Protein AF-A0A965WHD9-F1 (afdb_monomer_lite)

Radius of gyratio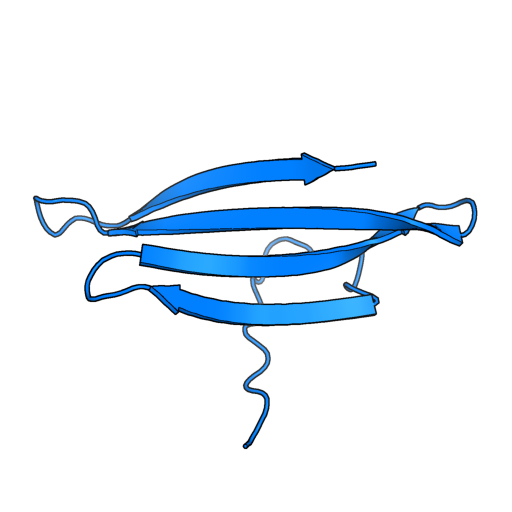n: 13.24 Å; chains: 1; bounding box: 27×26×36 Å

Sequence (66 aa):
MEQENYENNNDRKIESVYSTRVRAGKRRTYFFDVRATRSNDYFLTITESRKRFDNNGYDRHKVFIY

Structure (mmCIF, N/CA/C/O backbone):
data_AF-A0A965WHD9-F1
#
_entry.id   AF-A0A965WHD9-F1
#
loop_
_atom_site.group_PDB
_atom_site.id
_atom_site.type_symbol
_atom_site.label_atom_id
_atom_site.label_alt_id
_atom_site.label_comp_id
_atom_site.label_asym_id
_atom_site.label_entity_id
_atom_site.label_seq_id
_atom_site.pdbx_PDB_ins_code
_atom_site.Cartn_x
_atom_site.Cartn_y
_atom_site.Cartn_z
_atom_site.occupancy
_atom_site.B_iso_or_equiv
_atom_site.auth_seq_id
_atom_site.auth_comp_id
_atom_site.auth_asym_id
_atom_site.auth_atom_id
_atom_site.pdbx_PDB_model_num
ATOM 1 N N . MET A 1 1 ? 2.758 -22.036 3.109 1.00 39.84 1 MET A N 1
ATOM 2 C CA . MET A 1 1 ? 3.041 -20.725 2.490 1.00 39.84 1 MET A CA 1
ATOM 3 C C . MET A 1 1 ? 3.573 -19.840 3.596 1.00 39.84 1 MET A C 1
ATOM 5 O O . MET A 1 1 ? 2.801 -19.443 4.456 1.00 39.84 1 MET A O 1
ATOM 9 N N . GLU A 1 2 ? 4.887 -19.666 3.656 1.00 37.19 2 GLU A N 1
ATOM 10 C CA . GLU A 1 2 ? 5.545 -18.906 4.721 1.00 37.19 2 GLU A CA 1
ATOM 11 C C . GLU A 1 2 ? 5.309 -17.404 4.507 1.00 37.19 2 GLU A C 1
ATOM 13 O O . GLU A 1 2 ? 5.531 -16.873 3.416 1.00 37.19 2 GLU A O 1
ATOM 18 N N . GLN A 1 3 ? 4.787 -16.735 5.535 1.00 42.41 3 GLN A N 1
ATOM 19 C CA . GLN A 1 3 ? 4.639 -15.282 5.573 1.00 42.41 3 GLN A CA 1
ATOM 20 C C . GLN A 1 3 ? 6.020 -14.667 5.827 1.00 42.41 3 GLN A C 1
ATOM 22 O O . GLN A 1 3 ? 6.485 -14.611 6.960 1.00 42.41 3 GLN A O 1
ATOM 27 N N . GLU A 1 4 ? 6.695 -14.210 4.775 1.00 42.72 4 GLU A N 1
ATOM 28 C CA . GLU A 1 4 ? 7.852 -13.327 4.938 1.00 42.72 4 GLU A CA 1
ATOM 29 C C . GLU A 1 4 ? 7.368 -11.951 5.419 1.00 42.72 4 GLU A C 1
ATOM 31 O O . GLU A 1 4 ? 6.736 -11.208 4.662 1.00 42.72 4 GLU A O 1
ATOM 36 N N . ASN A 1 5 ? 7.672 -11.609 6.673 1.00 43.16 5 ASN A N 1
ATOM 37 C CA . ASN A 1 5 ? 7.511 -10.262 7.216 1.00 43.16 5 ASN A CA 1
ATOM 38 C C . ASN A 1 5 ? 8.473 -9.300 6.496 1.00 43.16 5 ASN A C 1
ATOM 40 O O . ASN A 1 5 ? 9.688 -9.363 6.676 1.00 43.16 5 ASN A O 1
ATOM 44 N N . TYR A 1 6 ? 7.938 -8.404 5.663 1.00 51.59 6 TYR A N 1
ATOM 45 C CA . TYR A 1 6 ? 8.712 -7.319 5.055 1.00 51.59 6 TYR A CA 1
ATOM 46 C C . TYR A 1 6 ? 8.763 -6.139 6.025 1.00 51.59 6 TYR A C 1
ATOM 48 O O . TYR A 1 6 ? 7.926 -5.239 5.971 1.00 51.59 6 TYR A O 1
ATOM 56 N N . GLU A 1 7 ? 9.757 -6.133 6.911 1.00 45.75 7 GLU A N 1
ATOM 57 C CA . GLU A 1 7 ? 9.998 -5.021 7.829 1.00 45.75 7 GLU A CA 1
ATOM 58 C C . GLU A 1 7 ? 10.463 -3.769 7.064 1.00 45.75 7 GLU A C 1
ATOM 60 O O . GLU A 1 7 ? 11.619 -3.619 6.658 1.00 45.75 7 GLU A O 1
ATOM 65 N N . ASN A 1 8 ? 9.542 -2.825 6.864 1.00 50.44 8 ASN A N 1
ATOM 66 C CA . ASN A 1 8 ? 9.870 -1.470 6.436 1.00 50.44 8 ASN A CA 1
ATOM 67 C C . ASN A 1 8 ? 10.378 -0.700 7.667 1.00 50.44 8 ASN A C 1
ATOM 69 O O . ASN A 1 8 ? 9.596 -0.224 8.486 1.00 50.44 8 ASN A O 1
ATOM 73 N N . ASN A 1 9 ? 11.701 -0.584 7.798 1.00 46.72 9 ASN A N 1
ATOM 74 C CA . ASN A 1 9 ? 12.422 -0.040 8.961 1.00 46.72 9 ASN A CA 1
ATOM 75 C C . ASN A 1 9 ? 12.104 1.428 9.363 1.00 46.72 9 ASN A C 1
ATOM 77 O O . ASN A 1 9 ? 12.739 1.949 10.276 1.00 46.72 9 ASN A O 1
ATOM 81 N N . ASN A 1 10 ? 11.119 2.091 8.743 1.00 48.03 10 ASN A N 1
ATOM 82 C CA . ASN A 1 10 ? 10.750 3.489 9.015 1.00 48.03 10 ASN A CA 1
ATOM 83 C C . ASN A 1 10 ? 9.372 3.695 9.688 1.00 48.03 10 ASN A C 1
ATOM 85 O O . ASN A 1 10 ? 9.037 4.834 9.991 1.00 48.03 10 ASN A O 1
ATOM 89 N N . ASP A 1 11 ? 8.593 2.642 9.977 1.00 50.41 11 ASP A N 1
ATOM 90 C CA . ASP A 1 11 ? 7.238 2.741 10.572 1.00 50.41 11 ASP A CA 1
ATOM 91 C C . ASP A 1 11 ? 7.163 2.191 12.022 1.00 50.41 11 ASP A C 1
ATOM 93 O O . ASP A 1 11 ? 6.162 1.602 12.435 1.00 50.41 11 ASP A O 1
ATOM 97 N N . ARG A 1 12 ? 8.213 2.385 12.838 1.00 44.66 12 ARG A N 1
ATOM 98 C CA . ARG A 1 12 ? 8.304 1.903 14.240 1.00 44.66 12 ARG A CA 1
ATOM 99 C C . ARG A 1 12 ? 7.347 2.596 15.236 1.00 44.66 12 ARG A C 1
ATOM 101 O O . ARG A 1 12 ? 7.789 3.072 16.282 1.00 44.66 12 ARG A O 1
ATOM 108 N N . LYS A 1 13 ? 6.036 2.654 14.971 1.00 50.47 13 LYS A N 1
ATOM 109 C CA . LYS A 1 13 ? 5.070 2.910 16.059 1.00 50.47 13 LYS A CA 1
ATOM 110 C C . LYS A 1 13 ? 3.638 2.401 15.905 1.00 50.47 13 LYS A C 1
ATOM 112 O O . LYS A 1 13 ? 2.873 2.564 16.849 1.00 50.47 13 LYS A O 1
ATOM 117 N N . ILE A 1 14 ? 3.245 1.797 14.786 1.00 57.91 14 ILE A N 1
ATOM 118 C CA . ILE A 1 14 ? 1.944 1.111 14.712 1.00 57.91 14 ILE A CA 1
ATOM 119 C C . ILE A 1 14 ? 2.168 -0.170 13.925 1.00 57.91 14 ILE A C 1
ATOM 121 O O . ILE A 1 14 ? 2.163 -0.161 12.694 1.00 57.91 14 ILE A O 1
ATOM 125 N N . GLU A 1 15 ? 2.433 -1.239 14.665 1.00 72.81 15 GLU A N 1
ATOM 126 C CA . GLU A 1 15 ? 2.453 -2.596 14.142 1.00 72.81 15 GLU A CA 1
ATOM 127 C C . GLU A 1 15 ? 1.082 -2.880 13.511 1.00 72.81 15 GLU A C 1
ATOM 129 O O . GLU A 1 15 ? 0.034 -2.613 14.107 1.00 72.81 15 GLU A O 1
ATOM 134 N N . SER A 1 16 ? 1.071 -3.298 12.249 1.00 79.31 16 SER A N 1
ATOM 135 C CA . SER A 1 16 ? -0.164 -3.683 11.568 1.00 79.31 16 SER A CA 1
ATOM 136 C C . SER A 1 16 ? -0.721 -4.953 12.202 1.00 79.31 16 SER A C 1
ATOM 138 O O . SER A 1 16 ? 0.024 -5.903 12.417 1.00 79.31 16 SER A O 1
ATOM 140 N N . VAL A 1 17 ? -2.034 -5.000 12.422 1.00 92.25 17 VAL A N 1
ATOM 141 C CA . VAL A 1 17 ? -2.743 -6.186 12.938 1.00 92.25 17 VAL A CA 1
ATOM 142 C C . VAL A 1 17 ? -2.671 -7.334 11.928 1.00 92.25 17 VAL A C 1
ATOM 144 O O . VAL A 1 17 ? -2.618 -8.503 12.294 1.00 92.25 17 VAL A O 1
ATOM 147 N N . TYR A 1 18 ? -2.648 -6.993 10.641 1.00 93.31 18 TYR A N 1
ATOM 148 C CA . TYR A 1 18 ? -2.406 -7.916 9.544 1.00 93.31 18 TYR A CA 1
ATOM 149 C C . TYR A 1 18 ? -1.659 -7.181 8.435 1.00 93.31 18 TYR A C 1
ATOM 151 O O . TYR A 1 18 ? -1.988 -6.032 8.138 1.00 93.31 18 TYR A O 1
ATOM 159 N N . SER A 1 19 ? -0.690 -7.840 7.806 1.00 94.19 19 SER A N 1
ATOM 160 C CA . SER A 1 19 ? -0.020 -7.332 6.611 1.00 94.19 19 SER A CA 1
ATOM 161 C C . SER A 1 19 ? 0.119 -8.447 5.587 1.00 94.19 19 SER A C 1
ATOM 163 O O . SER A 1 19 ? 0.463 -9.583 5.919 1.00 94.19 19 SER A O 1
ATOM 165 N N . THR A 1 20 ? -0.146 -8.128 4.324 1.00 95.50 20 THR A N 1
ATOM 166 C CA . THR A 1 20 ? 0.122 -9.040 3.216 1.00 95.50 20 THR A CA 1
ATOM 167 C C . THR A 1 20 ? 0.710 -8.316 2.020 1.00 95.50 20 THR A C 1
ATOM 169 O O . THR A 1 20 ? 0.319 -7.203 1.659 1.00 95.50 20 THR A O 1
ATOM 172 N N . ARG A 1 21 ? 1.666 -8.987 1.376 1.00 95.88 21 ARG A N 1
ATOM 173 C CA . ARG A 1 21 ? 2.342 -8.519 0.172 1.00 95.88 21 ARG A CA 1
ATOM 174 C C . ARG A 1 21 ? 1.853 -9.318 -1.026 1.00 95.88 21 ARG A C 1
ATOM 176 O O . ARG A 1 21 ? 2.045 -10.530 -1.088 1.00 95.88 21 ARG A O 1
ATOM 183 N N . VAL A 1 22 ? 1.348 -8.621 -2.036 1.00 97.50 22 VAL A N 1
ATOM 184 C CA . VAL A 1 22 ? 0.873 -9.225 -3.283 1.00 97.50 22 VAL A CA 1
ATOM 185 C C . VAL A 1 22 ? 1.683 -8.687 -4.455 1.00 97.50 22 VAL A C 1
ATOM 187 O O . VAL A 1 22 ? 1.664 -7.492 -4.752 1.00 97.50 22 VAL A O 1
ATOM 190 N N . ARG A 1 23 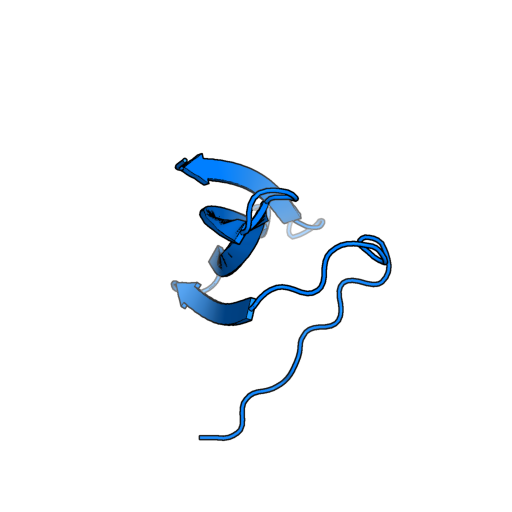? 2.402 -9.567 -5.158 1.00 96.69 23 ARG A N 1
ATOM 191 C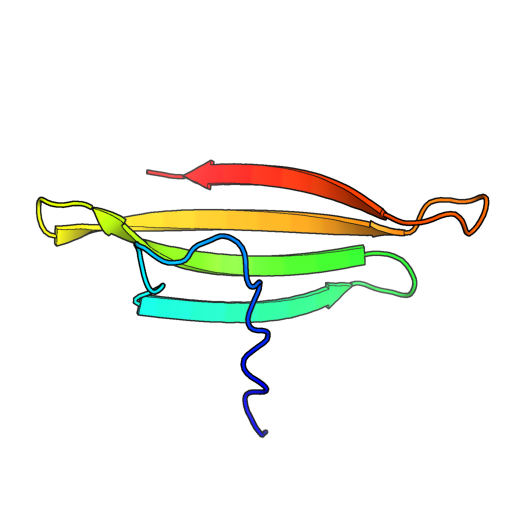 CA . ARG A 1 23 ? 3.022 -9.208 -6.441 1.00 96.69 23 ARG A CA 1
ATOM 192 C C . ARG A 1 23 ? 1.953 -9.172 -7.530 1.00 96.69 23 ARG A C 1
ATOM 194 O O . ARG A 1 23 ? 1.205 -10.129 -7.689 1.00 96.69 23 ARG A O 1
ATOM 201 N N . ALA A 1 24 ? 1.932 -8.099 -8.312 1.00 96.19 24 ALA A N 1
ATOM 202 C CA . ALA A 1 24 ? 1.022 -7.919 -9.435 1.00 96.19 24 ALA A CA 1
ATOM 203 C C . ALA A 1 24 ? 1.828 -7.677 -10.717 1.00 96.19 24 ALA A C 1
ATOM 205 O O . ALA A 1 24 ? 2.175 -6.553 -11.092 1.00 96.19 24 ALA A O 1
ATOM 206 N N . GLY A 1 25 ? 2.168 -8.772 -11.391 1.00 96.06 25 GLY A N 1
ATOM 207 C CA . GLY A 1 25 ? 3.034 -8.745 -12.564 1.00 96.06 25 GLY A CA 1
ATOM 208 C C . GLY A 1 25 ? 4.482 -8.362 -12.235 1.00 96.06 25 GLY A C 1
ATOM 209 O O . GLY A 1 25 ? 4.950 -8.484 -11.105 1.00 96.06 25 GLY A O 1
ATOM 210 N N . LYS A 1 26 ? 5.225 -7.913 -13.253 1.00 94.88 26 LYS A N 1
ATOM 211 C CA . LYS A 1 26 ? 6.682 -7.695 -13.148 1.00 94.88 26 LYS A CA 1
ATO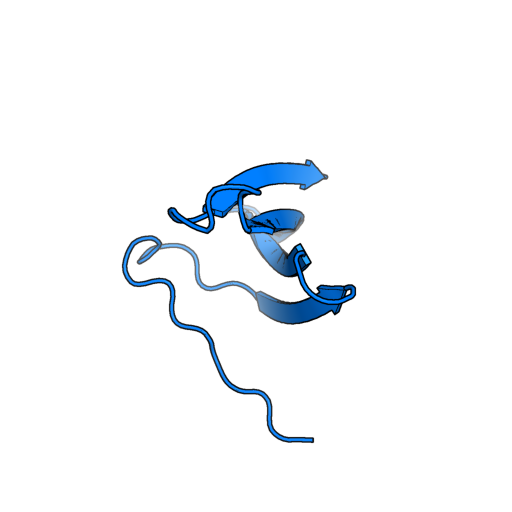M 212 C C . LYS A 1 26 ? 7.081 -6.418 -12.406 1.00 94.88 26 LYS A C 1
ATOM 214 O O . LYS A 1 26 ? 8.240 -6.273 -12.028 1.00 94.88 26 LYS A O 1
ATOM 219 N N . ARG A 1 27 ? 6.170 -5.450 -12.289 1.00 95.81 27 ARG A N 1
ATOM 220 C CA . ARG A 1 27 ? 6.522 -4.065 -11.933 1.00 95.81 27 ARG A CA 1
ATOM 221 C C . ARG A 1 27 ? 5.678 -3.457 -10.832 1.00 95.81 27 ARG A C 1
ATOM 223 O O . ARG A 1 27 ? 5.932 -2.308 -10.496 1.00 95.81 27 ARG A O 1
ATOM 230 N N . ARG A 1 28 ? 4.711 -4.185 -10.279 1.00 97.44 28 ARG A N 1
ATOM 231 C CA . ARG A 1 28 ? 3.900 -3.710 -9.161 1.00 97.44 28 ARG A CA 1
ATOM 232 C C . ARG A 1 28 ? 3.931 -4.713 -8.026 1.00 97.44 28 ARG A C 1
ATOM 234 O O . ARG A 1 28 ? 3.819 -5.919 -8.242 1.00 97.44 28 ARG A O 1
ATOM 241 N N . THR A 1 29 ? 4.044 -4.181 -6.823 1.00 98.19 29 THR A N 1
ATOM 242 C CA . THR A 1 29 ? 3.844 -4.916 -5.582 1.00 98.19 29 THR A CA 1
ATOM 243 C C . THR A 1 29 ? 2.895 -4.101 -4.726 1.00 98.19 29 THR A C 1
ATOM 245 O O . THR A 1 29 ? 3.145 -2.919 -4.498 1.00 98.19 29 THR A O 1
ATOM 248 N N . TYR A 1 30 ? 1.823 -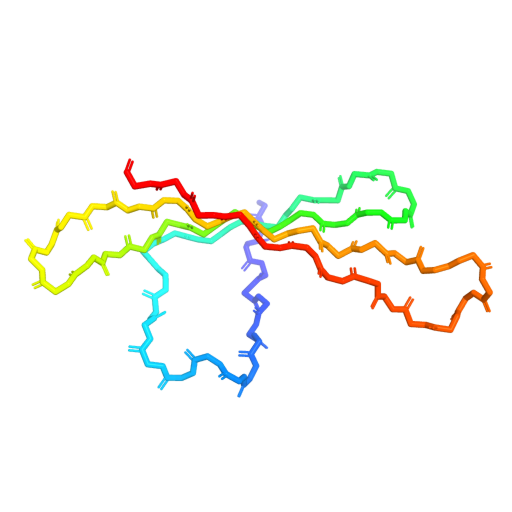4.729 -4.270 1.00 98.06 30 TYR A N 1
ATOM 249 C CA . TYR A 1 30 ? 0.873 -4.146 -3.339 1.00 98.06 30 TYR A CA 1
ATOM 250 C C . TYR A 1 30 ? 1.164 -4.642 -1.926 1.00 98.06 30 TYR A C 1
ATOM 252 O O . TYR A 1 30 ? 1.533 -5.802 -1.731 1.00 98.06 30 TYR A O 1
ATOM 260 N N . PHE A 1 31 ? 0.985 -3.756 -0.957 1.00 97.62 31 PHE A N 1
ATOM 261 C CA . PHE A 1 31 ? 1.029 -4.050 0.468 1.00 97.62 31 PHE A CA 1
ATOM 262 C C . PHE A 1 31 ? -0.328 -3.666 1.044 1.00 97.62 31 PHE A C 1
ATOM 264 O O . PHE A 1 31 ? -0.751 -2.518 0.887 1.00 97.62 31 PHE A O 1
ATOM 271 N N . PHE A 1 32 ? -1.013 -4.634 1.638 1.00 97.19 32 PHE A N 1
ATOM 272 C CA . PHE A 1 32 ? -2.300 -4.443 2.292 1.00 97.19 32 PHE A CA 1
ATOM 273 C C . PHE A 1 32 ? -2.088 -4.595 3.789 1.00 97.19 32 PHE A C 1
ATOM 275 O O . PHE A 1 32 ? -1.783 -5.693 4.253 1.00 97.19 32 PHE A O 1
ATOM 282 N N . ASP A 1 33 ? -2.263 -3.501 4.521 1.00 96.56 33 ASP A N 1
ATOM 283 C CA . ASP A 1 33 ? -2.073 -3.458 5.965 1.00 96.56 33 ASP A CA 1
ATOM 284 C C . ASP A 1 33 ? -3.402 -3.123 6.645 1.00 96.56 33 ASP A C 1
ATOM 286 O O . ASP A 1 33 ? -3.997 -2.078 6.373 1.00 96.56 33 ASP A O 1
ATOM 290 N N . VAL A 1 34 ? -3.849 -3.976 7.562 1.00 95.88 34 VAL A N 1
ATOM 291 C CA . VAL A 1 34 ? -4.933 -3.662 8.501 1.00 95.88 34 VAL A CA 1
ATOM 292 C C . VAL A 1 34 ? -4.298 -3.083 9.755 1.00 95.88 34 VAL A C 1
ATOM 294 O O . VAL A 1 34 ? -3.424 -3.705 10.364 1.00 95.88 34 VAL A O 1
ATOM 297 N N . ARG A 1 35 ? -4.708 -1.879 10.148 1.00 93.50 35 ARG A N 1
ATOM 298 C CA . ARG A 1 35 ? -4.151 -1.157 11.300 1.00 93.50 35 ARG A CA 1
ATOM 299 C C . ARG A 1 35 ? -5.275 -0.763 12.247 1.00 93.50 35 ARG A C 1
ATOM 301 O O . ARG A 1 35 ? -6.381 -0.479 11.800 1.00 93.50 35 ARG A O 1
ATOM 308 N N . ALA A 1 36 ? -4.973 -0.744 13.542 1.00 92.12 36 ALA A N 1
ATOM 309 C CA . ALA A 1 36 ? -5.891 -0.255 14.561 1.00 92.12 36 ALA A CA 1
ATOM 310 C C . ALA A 1 36 ? -5.632 1.233 14.846 1.00 92.12 36 ALA A C 1
ATOM 312 O O . ALA A 1 36 ? -4.482 1.686 14.898 1.00 92.12 36 ALA A O 1
ATOM 313 N N . THR A 1 37 ? -6.697 2.006 15.032 1.00 90.56 37 THR A N 1
ATOM 314 C CA . THR A 1 37 ? -6.639 3.349 15.611 1.00 90.56 37 THR A CA 1
ATOM 315 C C . THR A 1 37 ? -6.408 3.257 17.124 1.00 90.56 37 THR A C 1
ATOM 317 O O . THR A 1 37 ? -6.447 2.184 17.725 1.00 90.56 37 THR A O 1
ATOM 320 N N . ARG A 1 38 ? -6.208 4.402 17.790 1.00 89.06 38 ARG A N 1
ATOM 321 C CA . ARG A 1 38 ? -6.144 4.446 19.264 1.00 89.06 38 ARG A CA 1
ATOM 322 C C . ARG A 1 38 ? -7.462 4.043 19.939 1.00 89.06 38 ARG A C 1
ATOM 324 O O . ARG A 1 38 ? -7.418 3.598 21.078 1.00 89.06 38 ARG A O 1
ATOM 331 N N . SER A 1 39 ? -8.597 4.212 19.256 1.00 93.25 39 SER A N 1
ATOM 332 C CA . SER A 1 39 ? -9.928 3.784 19.711 1.00 93.25 39 SER A CA 1
ATOM 333 C C . SER A 1 39 ? -10.226 2.314 19.411 1.00 93.25 39 SER A C 1
ATOM 335 O O . SER A 1 39 ? -11.315 1.851 19.727 1.00 93.25 39 SER A O 1
ATOM 337 N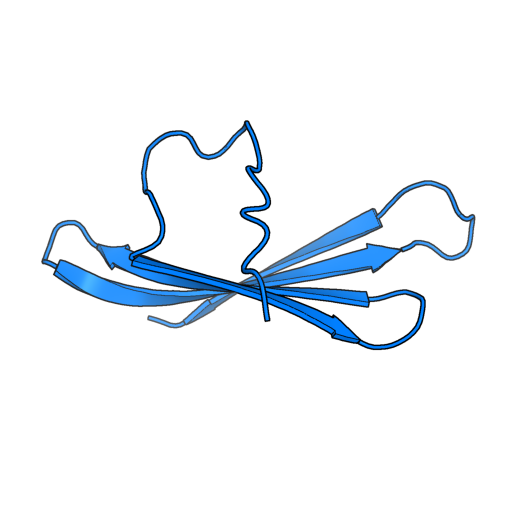 N . ASN A 1 40 ? -9.255 1.572 18.864 1.00 88.88 40 ASN A N 1
ATOM 338 C CA . ASN A 1 40 ? -9.386 0.168 18.474 1.00 88.88 40 ASN A CA 1
ATOM 339 C C . ASN A 1 40 ? -10.343 -0.077 17.286 1.00 88.88 40 ASN A C 1
ATOM 341 O O . ASN A 1 40 ? -10.809 -1.198 17.094 1.00 88.88 40 ASN A O 1
ATOM 345 N N . ASP A 1 41 ? -10.589 0.951 16.468 1.00 95.06 41 ASP A N 1
ATOM 346 C CA . ASP A 1 41 ? -11.233 0.810 15.157 1.00 95.06 41 ASP A CA 1
ATOM 347 C C . ASP A 1 41 ? -10.204 0.363 14.118 1.00 95.06 41 ASP A C 1
ATOM 349 O O . ASP A 1 41 ? -9.023 0.710 14.213 1.00 95.06 41 ASP A O 1
ATOM 353 N N . TYR A 1 42 ? -10.637 -0.375 13.099 1.00 95.19 42 TYR A N 1
ATOM 354 C CA . TYR A 1 42 ? -9.745 -0.875 12.057 1.00 95.19 42 TYR A CA 1
ATOM 355 C C . TYR A 1 42 ? -9.866 -0.060 10.778 1.00 95.19 42 TYR A C 1
ATOM 357 O O . TYR A 1 42 ? -10.965 0.239 10.332 1.00 95.19 42 TYR A O 1
ATOM 365 N N . PHE A 1 43 ? -8.726 0.228 10.157 1.00 95.75 43 PHE A N 1
ATOM 366 C CA . PHE A 1 43 ? -8.658 0.851 8.841 1.00 95.75 43 PHE A CA 1
ATOM 367 C C . PHE A 1 43 ? -7.663 0.102 7.952 1.00 95.75 43 PHE A C 1
ATOM 369 O O . PHE A 1 43 ? -6.699 -0.512 8.432 1.00 95.75 43 PHE A O 1
ATOM 376 N N . LEU A 1 44 ? -7.891 0.156 6.641 1.00 95.94 44 LEU A N 1
ATOM 377 C CA . LEU A 1 44 ? -7.029 -0.465 5.642 1.00 95.94 44 LEU A CA 1
ATOM 378 C C . LEU A 1 44 ? -6.080 0.575 5.044 1.00 95.94 44 LEU A C 1
ATOM 380 O O . LEU A 1 44 ? -6.488 1.646 4.596 1.00 95.94 44 LEU A O 1
ATOM 384 N N . THR A 1 45 ? -4.797 0.234 4.988 1.00 97.12 45 THR A N 1
ATOM 385 C CA . THR A 1 45 ? -3.799 0.946 4.188 1.00 97.12 45 THR A CA 1
ATOM 386 C C . THR A 1 45 ? -3.414 0.083 2.997 1.00 97.12 45 THR A C 1
ATOM 388 O O . THR A 1 45 ? -3.022 -1.070 3.159 1.00 97.12 45 THR A O 1
ATOM 391 N N . ILE A 1 46 ? -3.484 0.652 1.797 1.00 97.56 46 ILE A N 1
ATOM 392 C CA . ILE A 1 46 ? -3.018 0.005 0.571 1.00 97.56 46 ILE A CA 1
ATOM 393 C C . ILE A 1 46 ? -1.833 0.803 0.046 1.00 97.56 46 ILE A C 1
ATOM 395 O O . ILE A 1 46 ? -1.965 1.989 -0.253 1.00 97.56 46 ILE A O 1
ATOM 399 N N . THR A 1 47 ? -0.675 0.162 -0.087 1.00 98.19 47 THR A N 1
ATOM 400 C CA . THR A 1 47 ? 0.511 0.771 -0.697 1.00 98.19 47 THR A CA 1
ATOM 401 C C . THR A 1 47 ? 0.850 0.068 -2.009 1.00 98.19 47 THR A C 1
ATOM 403 O O . THR A 1 47 ? 1.138 -1.124 -2.005 1.00 98.19 47 THR A O 1
ATOM 406 N N . GLU A 1 48 ? 0.881 0.790 -3.129 1.00 98.12 48 GLU A N 1
ATOM 407 C CA . GLU A 1 48 ? 1.484 0.320 -4.382 1.00 98.12 48 GLU A CA 1
ATOM 408 C C . GLU A 1 48 ? 2.954 0.748 -4.427 1.00 98.12 48 GLU A C 1
ATOM 410 O O . GLU A 1 48 ? 3.267 1.931 -4.293 1.00 98.12 48 GLU A O 1
ATOM 415 N N . SER A 1 49 ? 3.853 -0.206 -4.658 1.00 97.56 49 SER A N 1
ATOM 416 C CA . SER A 1 49 ? 5.226 0.036 -5.100 1.00 97.56 49 SER A CA 1
ATOM 417 C C . SER A 1 49 ? 5.342 -0.332 -6.574 1.00 97.56 49 SER A C 1
ATOM 419 O O . SER A 1 49 ? 5.243 -1.508 -6.942 1.00 97.56 49 SER A O 1
ATOM 421 N N . ARG A 1 50 ? 5.547 0.671 -7.427 1.00 96.81 50 ARG A N 1
ATOM 422 C CA . ARG A 1 50 ? 5.643 0.515 -8.878 1.00 96.81 50 ARG A CA 1
ATOM 423 C C . ARG A 1 50 ? 7.073 0.752 -9.344 1.00 96.81 50 ARG A C 1
ATOM 425 O O . ARG A 1 50 ? 7.572 1.868 -9.264 1.00 96.81 50 ARG A O 1
ATOM 432 N N . LYS A 1 51 ? 7.728 -0.271 -9.894 1.00 96.00 51 LYS A N 1
ATOM 433 C CA . LYS A 1 51 ? 9.070 -0.144 -10.482 1.00 96.00 51 LYS A CA 1
ATOM 434 C C . LYS A 1 51 ? 9.028 0.816 -11.670 1.00 96.00 51 LYS A C 1
ATOM 436 O O . LYS A 1 51 ? 8.210 0.613 -12.577 1.00 96.00 51 LYS A O 1
ATOM 441 N N . ARG A 1 52 ? 9.908 1.819 -11.702 1.00 94.44 52 ARG A N 1
ATOM 442 C CA . ARG A 1 52 ? 10.008 2.795 -12.805 1.00 94.44 52 ARG A CA 1
ATOM 443 C C . ARG A 1 52 ? 10.539 2.167 -14.101 1.00 94.44 52 ARG A C 1
ATOM 445 O O . ARG A 1 52 ? 11.072 1.058 -14.088 1.00 94.44 52 ARG A O 1
ATOM 452 N N . PHE A 1 53 ? 10.282 2.822 -15.241 1.00 92.44 53 PHE A N 1
ATOM 453 C CA . PHE A 1 53 ? 10.622 2.293 -16.580 1.00 92.44 53 PHE A CA 1
ATOM 454 C C . PHE A 1 53 ? 12.122 2.369 -16.859 1.00 92.44 53 PHE A C 1
ATOM 456 O O . PHE A 1 53 ? 12.671 1.477 -17.493 1.00 92.44 53 PHE A O 1
ATOM 463 N N . ASP A 1 54 ? 12.770 3.393 -16.318 1.00 92.38 54 ASP A N 1
ATOM 464 C CA . ASP A 1 54 ? 14.216 3.620 -16.343 1.00 92.38 54 ASP A CA 1
ATOM 465 C C . ASP A 1 54 ? 15.003 2.641 -15.450 1.00 92.38 54 ASP A C 1
ATOM 467 O O . ASP A 1 54 ? 16.215 2.767 -15.308 1.00 92.38 54 ASP A O 1
ATOM 471 N N . ASN A 1 55 ? 14.321 1.663 -14.835 1.00 80.38 55 ASN A N 1
ATOM 472 C CA . ASN A 1 55 ? 14.850 0.744 -13.827 1.00 80.38 55 ASN A CA 1
ATOM 473 C C . ASN A 1 55 ? 15.455 1.424 -12.589 1.00 80.38 55 ASN A C 1
ATOM 475 O O . ASN A 1 55 ? 16.021 0.729 -11.743 1.00 80.38 55 ASN A O 1
ATOM 479 N N . ASN A 1 56 ? 15.279 2.735 -12.430 1.00 89.38 56 ASN A N 1
ATOM 480 C CA . ASN A 1 56 ? 15.879 3.501 -11.355 1.00 89.38 56 ASN A CA 1
ATOM 481 C C . ASN A 1 56 ? 14.872 3.714 -10.217 1.00 89.38 56 ASN A C 1
ATOM 483 O O . ASN A 1 56 ? 14.281 4.779 -10.040 1.00 89.38 56 ASN A O 1
ATOM 487 N N . GLY A 1 57 ? 14.653 2.653 -9.440 1.00 93.12 57 GLY A N 1
ATOM 488 C CA . GLY A 1 57 ? 13.835 2.693 -8.228 1.00 93.12 57 GLY A CA 1
ATOM 489 C C . GLY A 1 57 ? 12.332 2.473 -8.444 1.00 93.12 57 GLY A C 1
ATOM 490 O O . GLY A 1 57 ? 11.895 1.821 -9.401 1.00 93.12 57 GLY A O 1
ATOM 491 N N . TYR A 1 58 ? 11.540 2.962 -7.485 1.00 96.31 58 TYR A N 1
ATOM 492 C CA . TYR A 1 58 ? 10.110 2.676 -7.357 1.00 96.31 58 TYR A CA 1
ATOM 493 C C . TYR A 1 58 ? 9.319 3.942 -7.017 1.00 96.31 58 TYR A C 1
ATOM 495 O O . TYR A 1 58 ? 9.732 4.723 -6.162 1.00 96.31 58 TYR A O 1
ATOM 503 N N . ASP A 1 59 ? 8.153 4.100 -7.637 1.00 96.19 59 ASP A N 1
ATOM 504 C CA . ASP A 1 59 ? 7.127 5.037 -7.184 1.00 96.19 59 ASP A CA 1
ATOM 505 C C . ASP A 1 59 ? 6.283 4.377 -6.094 1.00 96.19 59 ASP A C 1
ATOM 507 O O . ASP A 1 59 ? 5.950 3.193 -6.197 1.00 96.19 59 ASP A O 1
ATOM 511 N N . ARG A 1 60 ? 5.921 5.142 -5.061 1.00 96.81 60 ARG A N 1
ATOM 512 C CA . ARG A 1 60 ? 5.069 4.674 -3.966 1.00 96.81 60 ARG A CA 1
ATOM 513 C C . ARG A 1 60 ? 3.772 5.472 -3.931 1.00 96.81 60 ARG A C 1
ATOM 515 O O . ARG A 1 60 ? 3.810 6.688 -3.781 1.00 96.81 60 ARG A O 1
ATOM 522 N N . HIS A 1 61 ? 2.642 4.779 -3.994 1.00 96.94 61 HIS A N 1
ATOM 523 C CA . HIS A 1 61 ? 1.311 5.363 -3.821 1.00 96.94 61 HIS A CA 1
ATOM 524 C C . HIS A 1 61 ? 0.657 4.731 -2.596 1.00 96.94 61 HIS A C 1
ATOM 526 O O . HIS A 1 61 ? 0.710 3.512 -2.456 1.00 96.94 61 HIS A O 1
ATOM 532 N N . LYS A 1 62 ? 0.075 5.533 -1.700 1.00 97.56 62 LYS A N 1
ATOM 533 C CA . LYS A 1 62 ? -0.567 5.046 -0.472 1.00 97.56 62 LYS A CA 1
ATOM 534 C C . LYS A 1 62 ? -1.999 5.570 -0.389 1.00 97.56 62 LYS A C 1
ATOM 536 O O . LYS A 1 62 ? -2.225 6.765 -0.555 1.00 97.56 62 LYS A O 1
ATOM 541 N N . VAL A 1 63 ? -2.934 4.662 -0.136 1.00 97.56 63 VAL A N 1
ATOM 542 C CA . VAL A 1 63 ? -4.364 4.926 0.045 1.00 97.56 63 VAL A CA 1
ATOM 543 C C . VAL A 1 63 ? -4.763 4.468 1.442 1.00 97.56 63 VAL A C 1
ATOM 545 O O . VAL A 1 63 ? -4.318 3.413 1.895 1.00 97.56 63 VAL A O 1
ATOM 548 N N . PHE A 1 64 ? -5.603 5.260 2.102 1.00 96.44 64 PHE A N 1
ATOM 549 C CA . PHE A 1 64 ? -6.194 4.944 3.397 1.00 96.44 64 PHE A CA 1
ATOM 550 C C . PHE A 1 64 ? -7.706 4.817 3.235 1.00 96.44 64 PHE A C 1
ATOM 552 O O . PHE A 1 64 ? -8.326 5.664 2.591 1.00 96.44 64 PHE A O 1
ATOM 559 N N . ILE A 1 65 ? -8.274 3.764 3.810 1.00 96.81 65 ILE A N 1
ATOM 560 C CA . ILE A 1 65 ? -9.713 3.510 3.859 1.00 96.81 65 ILE A CA 1
ATOM 561 C C . ILE A 1 65 ? -10.065 3.326 5.330 1.00 96.81 65 ILE A C 1
ATOM 563 O O . ILE A 1 65 ? -9.576 2.377 5.946 1.00 96.81 65 ILE A O 1
ATOM 567 N N . TYR A 1 66 ? -10.848 4.260 5.864 1.00 94.81 66 TYR A N 1
ATOM 568 C CA . TYR A 1 66 ? -11.335 4.268 7.244 1.00 94.81 66 TYR A CA 1
ATOM 569 C C . TYR A 1 66 ? -12.705 3.609 7.340 1.00 94.81 66 TYR A C 1
ATOM 571 O O . TYR A 1 66 ? -13.490 3.773 6.376 1.00 94.81 66 TYR A O 1
#

Secondary structure (DSSP, 8-state):
--------TT-TT---SEEEEEEETTTEEEEEEEEE-TTS-EEEEEEEEEE-TTSS-EEEEEEEE-

Foldseek 3Di:
DDDDDPDPPPPPPWDFPDWDWDDDPDFWIKIWGWTADPVRDTKIKIWIWGQDPVNPGTDIDIDIGD

pLDDT: mean 84.16, std 20.14, range [37.19, 98.19]